Protein AF-A0A2M7QVF0-F1 (afdb_monomer_lite)

Structure (mmCIF, N/CA/C/O backbone):
data_AF-A0A2M7QVF0-F1
#
_entry.id   AF-A0A2M7QVF0-F1
#
loop_
_atom_site.group_PDB
_atom_site.id
_atom_site.type_symbol
_atom_site.label_atom_id
_atom_site.label_alt_id
_atom_site.label_comp_id
_atom_site.label_asym_id
_atom_site.label_entity_id
_atom_site.label_seq_id
_atom_site.pdbx_PDB_ins_code
_atom_site.Cartn_x
_atom_site.Cartn_y
_atom_site.Cartn_z
_atom_site.occupancy
_atom_site.B_iso_or_equiv
_atom_site.auth_seq_id
_atom_site.auth_comp_id
_atom_site.auth_asym_id
_atom_site.auth_atom_id
_atom_site.pdbx_PDB_model_num
ATOM 1 N N . LEU A 1 1 ? 2.327 12.588 -13.171 1.00 48.81 1 LEU A N 1
ATOM 2 C CA . LEU A 1 1 ? 2.903 11.856 -12.021 1.00 48.81 1 LEU A CA 1
ATOM 3 C C . LEU A 1 1 ? 3.496 10.562 -12.553 1.00 48.81 1 LEU A C 1
ATOM 5 O O . LEU A 1 1 ? 2.751 9.733 -13.057 1.00 48.81 1 LEU A O 1
ATOM 9 N N . LEU A 1 2 ? 4.827 10.467 -12.538 1.00 57.38 2 LEU A N 1
ATOM 10 C CA . LEU A 1 2 ? 5.597 9.255 -12.842 1.00 57.38 2 LEU A CA 1
ATOM 11 C C . LEU A 1 2 ? 5.184 8.157 -11.840 1.00 57.38 2 LEU A C 1
ATOM 13 O O . LEU A 1 2 ? 4.740 8.499 -10.740 1.00 57.38 2 LEU A O 1
ATOM 17 N N . ALA A 1 3 ? 5.279 6.871 -12.196 1.00 65.06 3 ALA A N 1
ATOM 18 C CA . ALA A 1 3 ? 4.957 5.797 -11.251 1.00 65.06 3 ALA A CA 1
ATOM 19 C C . ALA A 1 3 ? 5.704 5.998 -9.925 1.00 65.06 3 ALA A C 1
ATOM 21 O O . ALA A 1 3 ? 6.882 6.357 -9.903 1.00 65.06 3 ALA A O 1
ATOM 22 N N . LEU A 1 4 ? 4.997 5.792 -8.811 1.00 70.25 4 LEU A N 1
ATOM 23 C CA . LEU A 1 4 ? 5.572 5.980 -7.484 1.00 70.25 4 LEU A CA 1
ATOM 24 C C . LEU A 1 4 ? 6.795 5.076 -7.319 1.00 70.25 4 LEU A C 1
ATOM 26 O O . LEU A 1 4 ? 6.706 3.851 -7.399 1.00 70.25 4 LEU A O 1
ATOM 30 N N . GLY A 1 5 ? 7.939 5.716 -7.088 1.00 67.94 5 GLY A N 1
ATOM 31 C CA . GLY A 1 5 ? 9.189 5.045 -6.769 1.00 67.94 5 GLY A CA 1
ATOM 32 C C . GLY A 1 5 ? 10.006 4.530 -7.954 1.00 67.94 5 GLY A C 1
ATOM 33 O O . GLY A 1 5 ? 11.028 3.908 -7.687 1.00 67.94 5 GLY A O 1
ATOM 34 N N . LYS A 1 6 ? 9.632 4.754 -9.223 1.00 75.88 6 LYS A N 1
ATOM 35 C CA . LYS A 1 6 ? 10.463 4.345 -10.375 1.00 75.88 6 LYS A CA 1
ATOM 36 C C . LYS A 1 6 ? 10.524 5.442 -11.438 1.00 75.88 6 LYS A C 1
ATOM 38 O O . LYS A 1 6 ? 9.509 6.044 -11.785 1.00 75.88 6 LYS A O 1
ATOM 43 N N . THR A 1 7 ? 11.720 5.691 -11.963 1.00 81.12 7 THR A N 1
ATOM 44 C CA . THR A 1 7 ? 11.916 6.558 -13.132 1.00 81.12 7 THR A CA 1
ATOM 45 C C . THR A 1 7 ? 11.428 5.814 -14.379 1.00 81.12 7 THR A C 1
ATOM 47 O O . THR A 1 7 ? 11.871 4.684 -14.590 1.00 81.12 7 THR A O 1
ATOM 50 N N . PRO A 1 8 ? 10.526 6.383 -15.200 1.00 83.44 8 PRO A N 1
ATOM 51 C CA . PRO A 1 8 ? 10.116 5.743 -16.444 1.00 83.44 8 PRO A CA 1
ATOM 52 C C . PRO A 1 8 ? 11.258 5.692 -17.444 1.00 83.44 8 PRO A C 1
ATOM 54 O O . PRO A 1 8 ? 12.152 6.540 -17.427 1.00 83.44 8 PRO A O 1
ATOM 57 N N . ILE A 1 9 ? 11.176 4.725 -18.344 1.00 86.31 9 ILE A N 1
ATOM 58 C CA . ILE A 1 9 ? 12.168 4.511 -19.391 1.00 86.31 9 ILE A CA 1
ATOM 59 C C . ILE A 1 9 ? 11.465 4.693 -20.735 1.00 86.31 9 ILE A C 1
ATOM 61 O O . ILE A 1 9 ? 10.303 4.310 -20.891 1.00 86.31 9 ILE A O 1
ATOM 65 N N . ILE A 1 10 ? 12.158 5.327 -21.679 1.00 90.44 10 ILE A N 1
ATOM 66 C CA . ILE A 1 10 ? 11.734 5.393 -23.076 1.00 90.44 10 ILE A CA 1
ATOM 67 C C . ILE A 1 10 ? 12.651 4.461 -23.861 1.00 90.44 10 ILE A C 1
ATOM 69 O O . ILE A 1 10 ? 13.866 4.643 -23.848 1.00 90.44 10 ILE A O 1
ATOM 73 N N . GLU A 1 11 ? 12.059 3.476 -24.525 1.00 90.88 11 GLU A N 1
ATOM 74 C CA . GLU A 1 11 ? 12.739 2.482 -25.358 1.00 90.88 11 GLU A CA 1
ATOM 75 C C . GLU A 1 11 ? 11.871 2.243 -26.600 1.00 90.88 11 GLU A C 1
ATOM 77 O O . GLU A 1 11 ? 10.648 2.182 -26.484 1.00 90.88 11 GLU A O 1
ATOM 82 N N . ASP A 1 12 ? 12.471 2.193 -27.793 1.00 93.25 12 ASP A N 1
ATOM 83 C CA . ASP A 1 12 ? 11.756 2.043 -29.076 1.00 93.25 12 ASP A CA 1
ATOM 84 C C . ASP A 1 12 ? 10.565 3.004 -29.259 1.00 93.25 12 ASP A C 1
ATOM 86 O O . ASP A 1 12 ? 9.473 2.602 -29.663 1.00 93.25 12 ASP A O 1
ATOM 90 N N . GLU 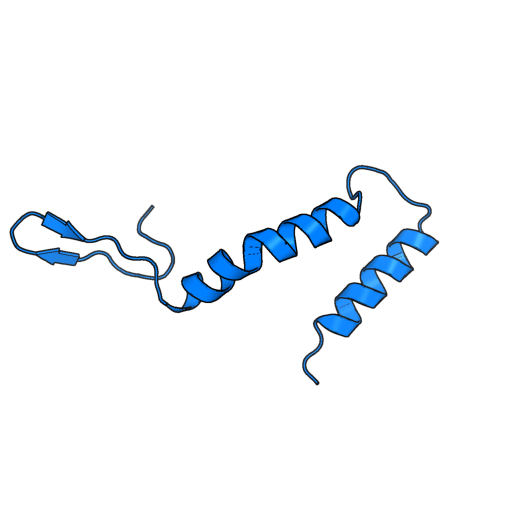A 1 13 ? 10.750 4.279 -28.898 1.00 92.12 13 GLU A N 1
ATOM 91 C CA . GLU A 1 13 ? 9.704 5.319 -28.941 1.00 92.12 13 GLU A CA 1
ATOM 92 C C . GLU A 1 13 ? 8.471 5.020 -28.057 1.00 92.12 13 GLU A C 1
ATOM 94 O O . GLU A 1 13 ? 7.448 5.704 -28.140 1.00 92.12 13 GLU A O 1
ATOM 99 N N . LYS A 1 14 ? 8.562 4.031 -27.158 1.00 91.25 14 LYS A N 1
ATOM 100 C CA . LYS A 1 14 ? 7.510 3.647 -26.211 1.00 91.25 14 LYS A CA 1
ATOM 101 C C . LYS A 1 14 ? 7.890 4.032 -24.786 1.00 91.25 14 LYS A C 1
ATOM 103 O O . LYS A 1 14 ? 9.020 3.847 -24.343 1.00 91.25 14 LYS A O 1
ATOM 108 N N . LEU A 1 15 ? 6.911 4.562 -24.053 1.00 88.00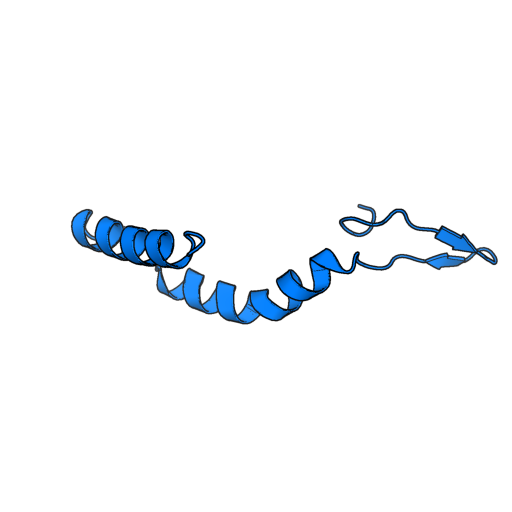 15 LEU A N 1
ATOM 109 C CA . LEU A 1 15 ? 7.053 4.944 -22.649 1.00 88.00 15 LEU A CA 1
ATOM 110 C C . LEU A 1 15 ? 6.657 3.778 -21.739 1.00 88.00 15 LEU A C 1
ATOM 112 O O . LEU A 1 15 ? 5.487 3.395 -21.683 1.00 88.00 15 LEU A O 1
ATOM 116 N N . PHE A 1 16 ? 7.620 3.270 -20.976 1.00 84.62 16 PHE A N 1
ATOM 117 C CA . PHE A 1 16 ? 7.414 2.212 -19.995 1.00 84.62 16 PHE A CA 1
ATOM 118 C C . PHE A 1 16 ? 7.304 2.799 -18.591 1.00 84.62 16 PHE A C 1
ATOM 120 O O . PHE A 1 16 ? 8.225 3.440 -18.077 1.00 84.62 16 PHE A O 1
ATOM 127 N N . ILE A 1 17 ? 6.151 2.571 -17.963 1.00 86.56 17 ILE A N 1
ATOM 128 C CA . ILE A 1 17 ? 5.849 3.007 -16.601 1.00 86.56 17 ILE A CA 1
ATOM 129 C C . ILE A 1 17 ? 5.504 1.769 -15.781 1.00 86.56 17 ILE A C 1
ATOM 131 O O . ILE A 1 17 ? 4.449 1.165 -15.965 1.00 86.56 17 ILE A O 1
ATOM 135 N N . GLU A 1 18 ? 6.373 1.432 -14.835 1.00 81.25 18 GLU A N 1
ATOM 136 C CA . GLU A 1 18 ? 6.174 0.311 -13.923 1.00 81.25 18 GLU A CA 1
ATOM 137 C C . GLU A 1 18 ? 6.224 0.797 -12.472 1.00 81.25 18 GLU A C 1
ATOM 139 O O . GLU A 1 18 ? 7.072 1.630 -12.134 1.00 81.25 18 GLU A O 1
ATOM 144 N N . PRO A 1 19 ? 5.343 0.302 -11.589 1.00 77.50 19 PRO A N 1
ATOM 145 C CA . PRO A 1 19 ? 5.473 0.533 -10.156 1.00 77.50 19 PRO A CA 1
ATOM 146 C C . PRO A 1 19 ? 6.783 -0.060 -9.626 1.00 77.50 19 PRO A C 1
ATOM 148 O O . PRO A 1 19 ? 7.227 -1.102 -10.101 1.00 77.50 19 PRO A O 1
ATOM 151 N N . ASN A 1 20 ? 7.382 0.568 -8.613 1.00 81.62 20 ASN A N 1
ATOM 152 C CA . ASN A 1 20 ? 8.506 -0.043 -7.905 1.00 81.62 20 ASN A CA 1
ATOM 153 C C . ASN A 1 20 ? 8.037 -1.264 -7.090 1.00 81.62 20 ASN A C 1
ATOM 155 O O . ASN A 1 20 ? 6.917 -1.276 -6.574 1.00 81.62 20 ASN A O 1
ATOM 159 N N . ASP A 1 21 ? 8.908 -2.255 -6.919 1.00 83.88 21 ASP A N 1
ATOM 160 C CA . ASP A 1 21 ? 8.658 -3.463 -6.131 1.00 83.88 21 ASP A CA 1
ATOM 161 C C . ASP A 1 21 ? 8.200 -3.157 -4.701 1.00 83.88 21 ASP A C 1
ATOM 163 O O . ASP A 1 21 ? 7.313 -3.837 -4.186 1.00 83.88 21 ASP A O 1
ATOM 167 N N . TRP A 1 22 ? 8.698 -2.083 -4.070 1.00 82.81 22 TRP A N 1
ATOM 168 C CA . TRP A 1 22 ? 8.242 -1.694 -2.725 1.00 82.81 22 TRP A CA 1
ATOM 169 C C . TRP A 1 22 ? 6.762 -1.269 -2.682 1.00 82.81 22 TRP A C 1
ATOM 171 O O . TRP A 1 22 ? 6.142 -1.291 -1.617 1.00 82.81 22 TRP A O 1
ATOM 181 N N . PHE A 1 23 ? 6.161 -0.925 -3.825 1.00 82.88 23 PHE A N 1
ATOM 182 C CA . PHE A 1 23 ? 4.741 -0.592 -3.929 1.00 82.88 23 PHE A CA 1
ATOM 183 C C . PHE A 1 23 ? 3.844 -1.839 -3.967 1.00 82.88 23 PHE A C 1
ATOM 185 O O . PHE A 1 23 ? 2.682 -1.779 -3.554 1.00 82.88 23 PHE A O 1
ATOM 192 N N . VAL A 1 24 ? 4.366 -2.984 -4.422 1.00 82.44 24 VAL A N 1
ATOM 193 C CA . VAL A 1 24 ? 3.599 -4.233 -4.554 1.00 82.44 24 VAL A CA 1
ATOM 194 C C . VAL A 1 24 ? 3.033 -4.705 -3.203 1.00 82.44 24 VAL A C 1
ATOM 196 O O . VAL A 1 24 ? 1.819 -4.930 -3.130 1.00 82.44 24 VAL A O 1
ATOM 199 N N . PRO A 1 25 ? 3.814 -4.774 -2.102 1.00 84.25 25 PRO A N 1
ATOM 200 C CA . PRO A 1 25 ? 3.282 -5.119 -0.783 1.00 84.25 25 PRO A CA 1
ATOM 201 C C . PRO A 1 25 ? 2.172 -4.178 -0.302 1.00 84.25 25 PRO A C 1
ATOM 203 O O . PRO A 1 25 ? 1.185 -4.636 0.278 1.00 84.25 25 PRO A O 1
ATOM 206 N N . ILE A 1 26 ? 2.294 -2.874 -0.574 1.00 83.81 26 ILE A N 1
ATOM 207 C CA . ILE A 1 26 ? 1.307 -1.860 -0.175 1.00 83.81 26 ILE A CA 1
ATOM 208 C C . ILE A 1 26 ? 0.003 -2.067 -0.944 1.00 83.81 26 ILE A C 1
ATOM 210 O O . ILE A 1 26 ? -1.064 -2.130 -0.335 1.00 83.81 26 ILE A O 1
ATOM 214 N N . LYS A 1 27 ? 0.082 -2.237 -2.271 1.00 82.69 27 LYS A N 1
ATOM 215 C CA . LYS A 1 27 ? -1.077 -2.521 -3.128 1.00 82.69 27 LYS A CA 1
ATOM 216 C C . LYS A 1 27 ? -1.809 -3.783 -2.672 1.00 82.69 27 LYS A C 1
ATOM 218 O O . LYS A 1 27 ? -3.030 -3.760 -2.526 1.00 82.69 27 LYS A O 1
ATOM 223 N N . ASN A 1 28 ? -1.067 -4.857 -2.411 1.00 87.19 28 ASN A N 1
ATOM 224 C CA . ASN A 1 28 ? -1.636 -6.142 -2.007 1.00 87.19 28 ASN A CA 1
ATOM 225 C C . ASN A 1 28 ? -2.298 -6.066 -0.623 1.00 87.19 28 ASN A C 1
ATOM 227 O O . ASN A 1 28 ? -3.362 -6.644 -0.407 1.00 87.19 28 ASN A O 1
ATOM 231 N N . SER A 1 29 ? -1.711 -5.301 0.298 1.00 86.19 29 SER A N 1
ATOM 232 C CA . SER A 1 29 ? -2.219 -5.157 1.668 1.00 86.19 29 SER A CA 1
ATOM 233 C C . SER A 1 29 ? -3.336 -4.116 1.794 1.00 86.19 29 SER A C 1
ATOM 235 O O . SER A 1 29 ? -4.073 -4.113 2.784 1.00 86.19 29 SER A O 1
ATOM 237 N N . TYR A 1 30 ? -3.5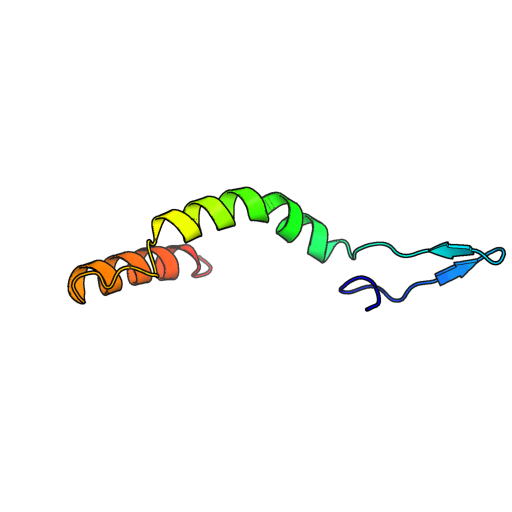09 -3.243 0.794 1.00 86.06 30 TYR A N 1
ATOM 238 C CA . TYR A 1 30 ? -4.425 -2.105 0.865 1.00 86.06 30 TYR A CA 1
ATOM 239 C C . TYR A 1 30 ? -5.874 -2.514 1.133 1.00 86.06 30 TYR A C 1
ATOM 241 O O . TYR A 1 30 ? -6.545 -1.878 1.942 1.00 86.06 30 TYR A O 1
ATOM 249 N N . SER A 1 31 ? -6.378 -3.585 0.507 1.00 88.00 31 SER A N 1
ATOM 250 C CA . SER A 1 31 ? -7.772 -3.993 0.728 1.00 88.00 31 SER A CA 1
ATOM 251 C C . SER A 1 31 ? -8.031 -4.424 2.174 1.00 88.00 31 SER A C 1
ATOM 253 O O . SER A 1 31 ? -9.122 -4.161 2.685 1.00 88.00 31 SER A O 1
ATOM 255 N N . ALA A 1 32 ? -7.073 -5.095 2.816 1.00 87.31 32 ALA A N 1
ATOM 256 C CA . ALA A 1 32 ? -7.189 -5.492 4.215 1.00 87.31 32 ALA A CA 1
ATOM 257 C C . ALA A 1 32 ? -7.092 -4.260 5.121 1.00 87.31 32 ALA A C 1
ATOM 259 O O . ALA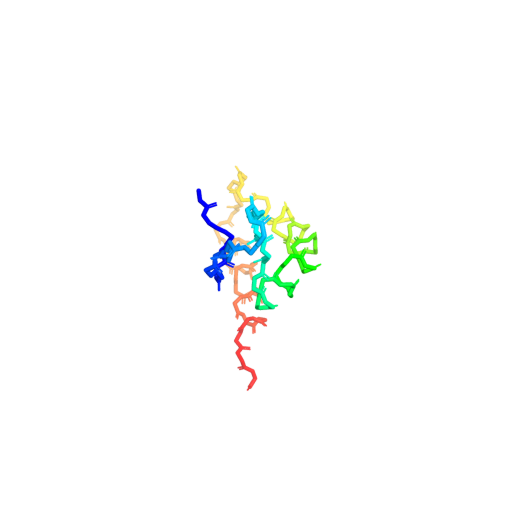 A 1 32 ? -7.985 -4.024 5.934 1.00 87.31 32 ALA A O 1
ATOM 260 N N . LEU A 1 33 ? -6.088 -3.410 4.884 1.00 84.38 33 LEU A N 1
ATOM 261 C CA . LEU A 1 33 ? -5.882 -2.169 5.629 1.00 84.38 33 LEU A CA 1
ATOM 262 C C . LEU A 1 33 ? -7.095 -1.232 5.541 1.00 84.38 33 LEU A C 1
ATOM 264 O O . LEU A 1 33 ? -7.522 -0.675 6.546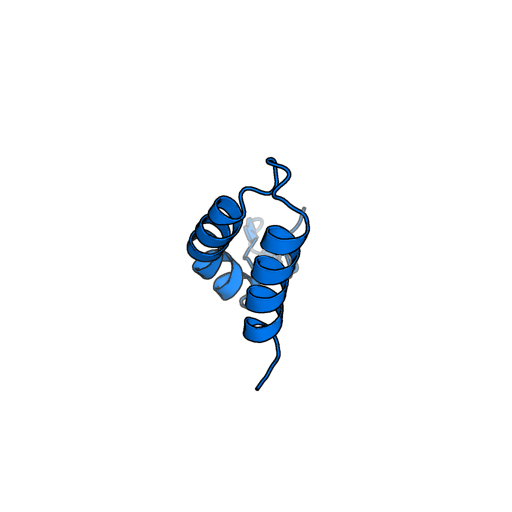 1.00 84.38 33 LEU A O 1
ATOM 268 N N . LYS A 1 34 ? -7.707 -1.095 4.360 1.00 84.56 34 LYS A N 1
ATOM 269 C CA . LYS A 1 34 ? -8.906 -0.272 4.153 1.00 84.56 34 LYS A CA 1
ATOM 270 C C . LYS A 1 34 ? -10.102 -0.792 4.948 1.00 84.56 34 LYS A C 1
ATOM 272 O O . LYS A 1 34 ? -10.853 0.010 5.495 1.00 84.56 34 LYS A O 1
ATOM 277 N N . LYS A 1 35 ? -10.288 -2.116 5.025 1.00 85.88 35 LYS A N 1
ATOM 278 C CA . LYS A 1 35 ? -11.349 -2.727 5.844 1.00 85.88 35 LYS A CA 1
ATOM 279 C C . LYS A 1 35 ? -11.111 -2.479 7.330 1.00 85.88 35 LYS A C 1
ATOM 281 O O . LYS A 1 35 ? -12.054 -2.133 8.032 1.00 85.88 35 LYS A O 1
ATOM 286 N N . GLU A 1 36 ? -9.876 -2.633 7.801 1.00 82.19 36 GLU A N 1
ATOM 287 C CA . GLU A 1 36 ? -9.518 -2.321 9.187 1.00 82.19 36 GLU A CA 1
ATOM 288 C C . GLU A 1 36 ? -9.752 -0.846 9.505 1.00 82.19 36 GLU A C 1
ATOM 290 O O . GLU A 1 36 ? -10.409 -0.535 10.489 1.00 82.19 36 GLU A O 1
ATOM 295 N N . TYR A 1 37 ? -9.301 0.051 8.629 1.00 79.81 37 TYR A N 1
ATOM 296 C CA . TYR A 1 37 ? -9.489 1.489 8.769 1.00 79.81 37 TYR A CA 1
ATOM 297 C C . TYR A 1 37 ? -10.970 1.889 8.799 1.00 79.81 37 TYR A C 1
ATOM 299 O O . TYR A 1 37 ? -11.381 2.667 9.652 1.00 79.81 37 TYR A O 1
ATOM 307 N N . ALA A 1 38 ? -11.797 1.331 7.909 1.00 80.62 38 ALA A N 1
ATOM 308 C CA . ALA A 1 38 ? -13.229 1.628 7.864 1.00 80.62 38 ALA A CA 1
ATOM 309 C C . ALA A 1 38 ? -13.964 1.223 9.157 1.00 80.62 38 ALA A C 1
ATOM 311 O O . ALA A 1 38 ? -14.912 1.897 9.553 1.00 80.62 38 ALA A O 1
ATOM 312 N N . ARG A 1 39 ? -13.507 0.164 9.843 1.00 76.38 39 ARG A N 1
ATOM 313 C CA . ARG A 1 39 ? -14.047 -0.259 11.149 1.00 76.38 39 ARG A CA 1
ATOM 314 C C . ARG A 1 39 ? -13.744 0.717 12.279 1.00 76.38 39 ARG A C 1
ATOM 316 O O . ARG A 1 39 ? -14.403 0.650 13.306 1.00 76.38 39 ARG A O 1
ATOM 323 N N . LEU A 1 40 ? -12.765 1.603 12.109 1.00 71.62 40 LEU A N 1
ATOM 324 C CA . LEU A 1 40 ? -12.417 2.592 13.128 1.00 71.62 40 LEU A CA 1
ATOM 325 C C . LEU A 1 40 ? -13.439 3.727 13.221 1.00 71.62 40 LEU A C 1
ATOM 327 O O . LEU A 1 40 ? -13.290 4.577 14.091 1.00 71.62 40 LEU A O 1
ATOM 331 N N . GLU A 1 41 ? -14.439 3.756 12.328 1.00 69.88 41 GLU A N 1
ATOM 332 C CA . GLU A 1 41 ? -15.546 4.718 12.326 1.00 69.88 41 GLU A CA 1
ATOM 333 C C . GLU A 1 41 ? -15.092 6.166 12.594 1.00 69.88 41 GLU A C 1
ATOM 335 O O . GLU A 1 41 ? -15.764 6.904 13.300 1.00 69.88 41 GLU A O 1
ATOM 340 N N . LEU A 1 42 ? -13.955 6.594 12.025 1.00 66.12 42 LEU A N 1
ATOM 341 C CA . LEU A 1 42 ? -13.277 7.860 12.371 1.00 66.12 42 LEU A CA 1
ATOM 342 C C . LEU A 1 42 ? -14.127 9.124 12.161 1.00 66.12 42 LEU A C 1
ATOM 344 O O . LEU A 1 42 ? -13.791 10.192 12.667 1.00 66.12 42 LEU A O 1
ATOM 348 N N . SER A 1 43 ? -15.208 9.017 11.389 1.00 67.69 43 SER A N 1
ATOM 349 C CA . SER A 1 43 ? -16.192 10.079 11.168 1.00 67.69 43 SER A CA 1
ATOM 350 C C . SER A 1 43 ? -17.224 10.204 12.293 1.00 67.69 43 SER A C 1
ATOM 352 O O . SER A 1 43 ? -17.900 11.226 12.388 1.00 67.69 43 SER A O 1
ATOM 354 N N . LYS A 1 44 ? -17.378 9.182 13.136 1.00 66.88 44 LYS A N 1
ATOM 355 C CA . LYS A 1 44 ? -18.161 9.246 14.370 1.00 66.88 44 LYS A CA 1
ATOM 356 C C . LYS A 1 44 ? -17.200 9.614 15.492 1.00 66.88 44 LYS A C 1
ATOM 358 O O . LYS A 1 44 ? -16.119 9.048 15.567 1.00 66.88 44 LYS A O 1
ATOM 363 N N . LYS A 1 45 ? -17.568 10.560 16.359 1.00 65.00 45 LYS A N 1
ATOM 364 C CA . LYS A 1 45 ? -16.815 10.810 17.595 1.00 65.00 45 LYS A CA 1
ATOM 365 C C . LYS A 1 45 ? -17.182 9.705 18.589 1.00 65.00 45 LYS A C 1
ATOM 367 O O . LYS A 1 45 ? -18.309 9.737 19.083 1.00 65.00 45 LYS A O 1
ATOM 372 N N . PRO A 1 46 ? -16.304 8.726 18.861 1.00 61.50 46 PRO A N 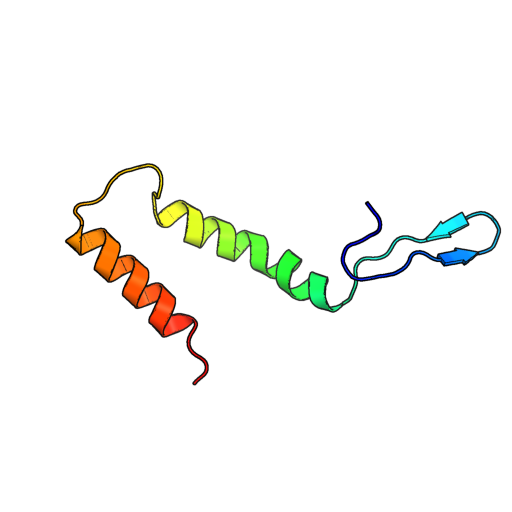1
ATOM 373 C CA . PRO A 1 46 ? -16.524 7.808 19.964 1.00 61.50 46 PRO A CA 1
ATOM 374 C C . PRO A 1 46 ? -16.318 8.586 21.267 1.00 61.50 46 PRO A C 1
ATOM 376 O O . PRO A 1 46 ? -15.711 9.663 21.268 1.00 61.50 46 PRO A O 1
ATOM 379 N N . ASP A 1 47 ? -16.780 8.034 22.384 1.00 72.38 47 ASP A N 1
ATOM 380 C CA . ASP A 1 47 ? -16.307 8.500 23.683 1.00 72.38 47 ASP A CA 1
ATOM 381 C C . ASP A 1 47 ? -14.764 8.423 23.720 1.00 72.38 47 ASP A C 1
ATOM 383 O O . ASP A 1 47 ? -14.166 7.493 23.163 1.00 72.38 47 ASP A O 1
ATOM 387 N N . ILE A 1 48 ? -14.108 9.422 24.318 1.00 73.31 48 ILE A N 1
ATOM 388 C CA . ILE A 1 48 ? -12.647 9.638 24.228 1.00 73.31 48 ILE A CA 1
ATOM 389 C C . ILE A 1 48 ? -11.881 8.384 24.680 1.00 73.31 48 ILE A C 1
ATOM 391 O O . ILE A 1 48 ? -10.845 8.025 24.110 1.00 73.31 48 ILE A O 1
ATOM 395 N N . THR A 1 49 ? -12.433 7.675 25.663 1.00 76.44 49 THR A N 1
ATOM 396 C CA . THR A 1 49 ? -11.908 6.421 26.210 1.00 76.44 49 THR A CA 1
ATOM 397 C C . THR A 1 49 ? -11.860 5.310 25.157 1.00 76.44 49 THR A C 1
ATOM 399 O O . THR A 1 49 ? -10.795 4.747 24.906 1.00 76.44 49 THR A O 1
ATOM 402 N N . ALA A 1 50 ? -12.971 5.059 24.457 1.00 74.38 50 ALA A N 1
ATOM 403 C CA . ALA A 1 50 ? -13.056 4.016 23.431 1.00 74.38 50 ALA A CA 1
ATOM 404 C C . ALA A 1 50 ? -12.133 4.305 22.234 1.00 74.38 50 ALA A C 1
ATOM 406 O O . ALA A 1 50 ? -11.526 3.397 21.663 1.00 74.38 50 ALA A O 1
ATOM 407 N N . GLN A 1 51 ? -11.975 5.584 21.875 1.00 72.00 51 GLN A N 1
ATOM 408 C CA . GLN A 1 51 ? -11.038 5.994 20.830 1.00 72.00 51 GLN A CA 1
ATOM 409 C C . GLN A 1 51 ? -9.578 5.752 21.245 1.00 72.00 51 GLN A C 1
ATOM 411 O O . GLN A 1 51 ? -8.775 5.268 20.444 1.00 72.00 51 GLN A O 1
ATOM 416 N N . THR A 1 52 ? -9.238 6.053 22.500 1.00 79.19 52 THR A N 1
ATOM 417 C CA . THR A 1 52 ? -7.885 5.866 23.044 1.00 79.19 52 THR A CA 1
ATOM 418 C C . THR A 1 52 ? -7.491 4.388 23.073 1.00 79.19 52 THR A C 1
ATOM 420 O O . THR A 1 52 ? -6.390 4.036 22.647 1.00 79.19 52 THR A O 1
ATOM 423 N N . GLU A 1 53 ? -8.397 3.508 23.501 1.00 82.25 53 GLU A N 1
ATOM 424 C CA . GLU A 1 53 ? -8.166 2.058 23.532 1.00 82.25 53 GLU A CA 1
ATOM 425 C C . GLU A 1 53 ? -7.970 1.469 22.128 1.00 82.25 53 GLU A C 1
ATOM 427 O O . GLU A 1 53 ? -7.007 0.731 21.890 1.00 82.25 53 GLU A O 1
ATOM 432 N N . ALA A 1 54 ? -8.821 1.850 21.169 1.00 78.19 54 ALA A N 1
ATOM 433 C CA . ALA A 1 54 ? -8.710 1.395 19.784 1.00 78.19 54 ALA A CA 1
ATOM 434 C C . ALA A 1 54 ? -7.381 1.829 19.137 1.00 78.19 54 ALA A C 1
ATOM 436 O O . ALA A 1 54 ? -6.707 1.023 18.488 1.00 78.19 54 ALA A O 1
ATOM 437 N N . LEU A 1 55 ? -6.955 3.078 19.355 1.00 79.88 55 LEU A N 1
ATOM 438 C CA . LEU A 1 55 ? -5.673 3.583 18.852 1.00 79.88 55 LEU A CA 1
ATOM 439 C C . LEU A 1 55 ? -4.472 2.911 19.534 1.00 79.88 55 LEU A C 1
ATOM 441 O O . LEU A 1 55 ? -3.485 2.602 18.864 1.00 79.88 55 LEU A O 1
ATOM 445 N N . SER A 1 56 ? -4.553 2.639 20.840 1.00 83.94 56 SER A N 1
ATOM 446 C CA . SER A 1 56 ? -3.499 1.943 21.591 1.00 83.94 56 SER A CA 1
ATOM 447 C C . SER A 1 56 ? -3.276 0.512 21.081 1.00 83.94 56 SER A C 1
ATOM 449 O O . SER A 1 56 ? -2.132 0.087 20.881 1.00 83.94 56 SER A O 1
ATOM 451 N N . SER A 1 57 ? -4.361 -0.205 20.767 1.00 82.31 57 SER A N 1
ATOM 452 C CA . SER A 1 57 ? -4.305 -1.546 20.168 1.00 82.31 57 SER A CA 1
ATOM 453 C C . SER A 1 57 ? -3.595 -1.537 18.807 1.00 82.31 57 SER A C 1
ATOM 455 O O . SER A 1 57 ? -2.685 -2.335 18.564 1.00 82.31 57 SER A O 1
ATOM 457 N N . ILE A 1 58 ? -3.933 -0.574 17.940 1.00 80.50 58 ILE A N 1
ATOM 458 C CA . ILE A 1 58 ? -3.281 -0.408 16.631 1.00 80.50 58 ILE A CA 1
ATOM 459 C C . ILE A 1 58 ? -1.797 -0.083 16.800 1.00 80.50 58 ILE A C 1
ATOM 461 O O . ILE A 1 58 ? -0.958 -0.703 16.146 1.00 80.50 58 ILE A O 1
ATOM 465 N N . ARG A 1 59 ? -1.463 0.860 17.690 1.00 80.56 59 ARG A N 1
ATOM 466 C CA . ARG A 1 59 ? -0.080 1.285 17.936 1.00 80.56 59 ARG A CA 1
ATOM 467 C C . ARG A 1 59 ? 0.780 0.125 18.425 1.00 80.56 59 ARG A C 1
ATOM 469 O O . ARG A 1 59 ? 1.877 -0.061 17.913 1.00 80.56 59 ARG A O 1
ATOM 476 N N . THR A 1 60 ? 0.261 -0.679 19.351 1.00 85.81 60 THR A N 1
ATOM 477 C CA . THR A 1 60 ? 0.948 -1.874 19.866 1.00 85.81 60 THR A CA 1
ATOM 478 C C . THR A 1 60 ? 1.235 -2.882 18.755 1.00 85.81 60 THR A C 1
ATOM 480 O O . THR A 1 60 ? 2.318 -3.454 18.703 1.00 85.81 60 THR A O 1
ATOM 483 N N . ARG A 1 61 ? 0.298 -3.066 17.820 1.00 81.31 61 ARG A N 1
ATOM 484 C CA . ARG A 1 61 ? 0.463 -3.986 16.686 1.00 81.31 61 ARG A CA 1
ATOM 485 C C . ARG A 1 61 ? 1.505 -3.519 15.665 1.00 81.31 61 ARG A C 1
ATOM 487 O O . ARG A 1 61 ? 2.062 -4.350 14.956 1.00 81.31 61 ARG A O 1
ATOM 494 N N . TRP A 1 62 ? 1.727 -2.213 15.543 1.00 77.69 62 TRP A N 1
ATOM 495 C CA . TRP A 1 62 ? 2.670 -1.632 14.580 1.00 77.69 62 TRP A CA 1
ATOM 496 C C . TRP A 1 62 ? 4.075 -1.414 15.142 1.00 77.69 62 TRP A C 1
ATOM 498 O O . TRP A 1 62 ? 4.979 -1.079 14.377 1.00 77.69 62 TRP A O 1
ATOM 508 N N . LEU A 1 63 ? 4.279 -1.600 16.449 1.00 77.56 63 LEU A N 1
ATOM 509 C CA . LEU A 1 63 ? 5.622 -1.607 17.016 1.00 77.56 63 LEU A CA 1
ATOM 510 C C . LEU A 1 63 ? 6.397 -2.827 16.482 1.00 77.56 63 LEU A C 1
ATOM 512 O O . LEU A 1 63 ? 5.858 -3.938 16.500 1.00 77.56 63 LEU A O 1
ATOM 516 N N . PRO A 1 64 ? 7.645 -2.647 16.007 1.00 66.56 64 PRO A N 1
ATOM 517 C CA . PRO A 1 64 ? 8.524 -3.774 15.722 1.00 66.56 64 PRO A CA 1
ATOM 518 C C . PRO A 1 64 ? 8.718 -4.583 17.011 1.00 66.56 64 PRO A C 1
ATOM 520 O O . PRO A 1 64 ? 8.868 -3.989 18.081 1.00 66.56 64 PRO A O 1
ATOM 523 N N . ARG A 1 65 ? 8.669 -5.915 16.908 1.00 58.62 65 ARG A N 1
ATOM 524 C CA . ARG A 1 65 ? 9.022 -6.806 18.023 1.00 58.62 65 ARG A CA 1
ATOM 525 C C . ARG A 1 65 ? 10.502 -6.711 18.359 1.00 58.62 65 ARG A C 1
ATOM 527 O O . ARG A 1 65 ? 11.298 -6.589 17.401 1.00 58.62 65 ARG A O 1
#

Sequence (65 aa):
LLALGKTPIIEDEKLFIEPNDWFVPIKNSYSALKKEYARLELSKKPDITAQTEALSSIRTRWLPR

pLDDT: mean 78.72, std 9.05, range [48.81, 93.25]

Foldseek 3Di:
DAAPPDDWDQDPNDIDGDHDPVVVVVVVCVVVVVVLVVVLVVVDDDDPVVNVVSVVVVVVVPDDD

Secondary structure (DSSP, 8-state):
-PPTT---EEETTEEE----TTHHHHHHHHHHHHHHHHHT-TTS---HHHHHHHHHHHHHHHS--

Radius of gyration: 18.79 Å; chains: 1; bounding box: 31×19×55 Å